Protein AF-A0A357IY64-F1 (afdb_monomer_lite)

Sequence (156 aa):
AGASQSASVILRAPLITGLNKPDKTVHSPFADYVKWLYDCLVDSPRLLIIGYSFGDLYINSLLQKYIMTHSNGRKVVIADYLPPDFPWHPDPAVMDWPSNNFLDFAFRAFKAQQIFNGHATPPRTQTSSDQQAAIHLKGFGDLATTDTHWLKSFLT

Foldseek 3Di:
DDDDDDPDDPPPDPPPPDDDPVVVCVDPPNVVVLVVVLVCLLVALFEEAFAPLQPDPSVLVSLVVSCVNCVLNHAYEYFEADDQPQPDDQQCVPRPDRDPSCQVSVCSQQVHNRQRPPPPHDDQKTAHPSLRYMYGHHGVVCCVPPVVVVSVVSRD

Structure (mmCIF, N/CA/C/O backbone):
data_AF-A0A357IY64-F1
#
_entry.id   AF-A0A357IY64-F1
#
loop_
_atom_site.group_PDB
_atom_site.id
_atom_site.type_symbol
_atom_site.label_atom_id
_atom_site.label_alt_id
_atom_site.label_comp_id
_atom_site.label_asym_id
_atom_site.label_entity_id
_atom_site.label_seq_id
_atom_site.pdbx_PDB_ins_code
_atom_site.Cartn_x
_atom_site.Cartn_y
_atom_site.Cartn_z
_atom_site.occupancy
_atom_site.B_iso_or_equiv
_atom_site.auth_seq_id
_atom_site.auth_comp_id
_atom_site.auth_asym_id
_atom_site.auth_atom_id
_atom_site.pdbx_PDB_model_num
ATOM 1 N N . ALA A 1 1 ? -47.655 -19.275 -40.203 1.00 37.66 1 ALA A N 1
ATOM 2 C CA . ALA A 1 1 ? -46.792 -20.358 -40.726 1.00 37.66 1 ALA A CA 1
ATOM 3 C C . ALA A 1 1 ? -46.421 -20.007 -42.158 1.00 37.66 1 ALA A C 1
ATOM 5 O O . ALA A 1 1 ? -47.331 -19.633 -42.877 1.00 37.66 1 ALA A O 1
ATOM 6 N N . GLY A 1 2 ? -45.193 -20.025 -42.664 1.00 35.19 2 GLY A N 1
ATOM 7 C CA . GLY A 1 2 ? -43.815 -20.334 -42.241 1.00 35.19 2 GLY A CA 1
ATOM 8 C C . GLY A 1 2 ? -42.948 -20.015 -43.490 1.00 35.19 2 GLY A C 1
ATOM 9 O O . GLY A 1 2 ? -43.511 -19.769 -44.549 1.00 35.19 2 GLY A O 1
ATOM 10 N N . ALA A 1 3 ? -41.625 -19.935 -43.524 1.00 34.91 3 ALA A N 1
ATOM 11 C CA . ALA A 1 3 ? -40.546 -20.141 -42.579 1.00 34.91 3 ALA A CA 1
ATOM 12 C C . ALA A 1 3 ? -39.383 -19.220 -43.023 1.00 34.91 3 ALA A C 1
ATOM 14 O O . ALA A 1 3 ? -39.171 -19.028 -44.219 1.00 34.91 3 ALA A O 1
ATOM 15 N N . SER A 1 4 ? -38.643 -18.651 -42.069 1.00 38.12 4 SER A N 1
ATOM 16 C CA . SER A 1 4 ? -37.378 -17.949 -42.326 1.00 38.12 4 SER A CA 1
ATOM 17 C C . SER A 1 4 ? -36.275 -18.997 -42.505 1.00 38.12 4 SER A C 1
ATOM 19 O O . SER A 1 4 ? -36.077 -19.826 -41.616 1.00 38.12 4 SER A O 1
ATOM 21 N N . GLN A 1 5 ? -35.605 -19.014 -43.659 1.00 42.97 5 GLN A N 1
ATOM 22 C CA . GLN A 1 5 ? -34.533 -19.965 -43.954 1.00 42.97 5 GLN A CA 1
ATOM 23 C C . GLN A 1 5 ? -33.215 -19.452 -43.356 1.00 42.97 5 GLN A C 1
ATOM 25 O O . GLN A 1 5 ? -32.743 -18.361 -43.671 1.00 42.97 5 GLN A O 1
ATOM 30 N N . SER A 1 6 ? -32.648 -20.241 -42.446 1.00 45.31 6 SER A N 1
ATOM 31 C CA . SER A 1 6 ? -31.439 -19.945 -41.684 1.00 45.31 6 SER A CA 1
ATOM 32 C C . SER A 1 6 ? -30.183 -19.990 -42.559 1.00 45.31 6 SER A C 1
ATOM 34 O O . SER A 1 6 ? -29.761 -21.060 -42.989 1.00 45.31 6 SER A O 1
ATOM 36 N N . ALA A 1 7 ? -29.525 -18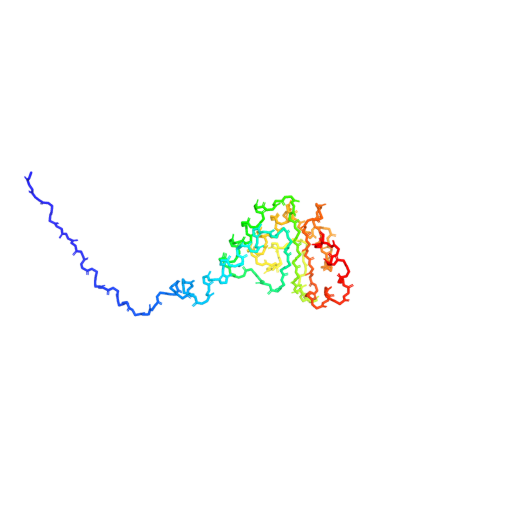.848 -42.750 1.00 41.38 7 ALA A N 1
ATOM 37 C CA . ALA A 1 7 ? -28.130 -18.798 -43.182 1.00 41.38 7 ALA A CA 1
ATOM 38 C C . ALA A 1 7 ? -27.221 -18.905 -41.944 1.00 41.38 7 ALA A C 1
ATOM 40 O O . ALA A 1 7 ? -26.638 -17.923 -41.489 1.00 41.38 7 ALA A O 1
ATOM 41 N N . SER A 1 8 ? -27.142 -20.094 -41.340 1.00 38.69 8 SER A N 1
ATOM 42 C CA . SER A 1 8 ? -26.168 -20.355 -40.278 1.00 38.69 8 SER A CA 1
ATOM 43 C C . SER A 1 8 ? -24.789 -20.539 -40.908 1.00 38.69 8 SER A C 1
ATOM 45 O O . SER A 1 8 ? -24.499 -21.578 -41.504 1.00 38.69 8 SER A O 1
ATOM 47 N N . VAL A 1 9 ? -23.934 -19.529 -40.775 1.00 45.75 9 VAL A N 1
ATOM 48 C CA . VAL A 1 9 ? -22.497 -19.668 -41.012 1.00 45.75 9 VAL A CA 1
ATOM 49 C C . VAL A 1 9 ? -21.976 -20.702 -40.017 1.00 45.75 9 VAL A C 1
ATOM 51 O O . VAL A 1 9 ? -21.977 -20.471 -38.809 1.00 45.75 9 VAL A O 1
ATOM 54 N N . ILE A 1 10 ? -21.561 -21.864 -40.522 1.00 44.88 10 ILE A N 1
ATOM 55 C CA . ILE A 1 10 ? -20.852 -22.873 -39.738 1.00 44.88 10 ILE A CA 1
ATOM 56 C C . ILE A 1 10 ? -19.489 -22.271 -39.396 1.00 44.88 10 ILE A C 1
ATOM 58 O O . ILE A 1 10 ? -18.545 -22.325 -40.185 1.00 44.88 10 ILE A O 1
ATOM 62 N N . LEU A 1 11 ? -19.395 -21.661 -38.216 1.00 41.09 11 LEU A N 1
ATOM 63 C CA . LEU A 1 11 ? -18.123 -21.360 -37.581 1.00 41.09 11 LEU A CA 1
ATOM 64 C C . LEU A 1 11 ? -17.439 -22.707 -37.338 1.00 41.09 11 LEU A C 1
ATOM 66 O O . LEU A 1 11 ? -17.842 -23.475 -36.464 1.00 41.09 11 LEU A O 1
ATOM 70 N N . ARG A 1 12 ? -16.437 -23.019 -38.174 1.00 44.38 12 ARG A N 1
ATOM 71 C CA . ARG A 1 12 ? -15.482 -24.099 -37.909 1.00 44.38 12 ARG A CA 1
ATOM 72 C C . ARG A 1 12 ? -15.031 -23.936 -36.464 1.00 44.38 12 ARG A C 1
ATOM 74 O O . ARG A 1 12 ? -14.559 -22.862 -36.098 1.00 44.38 12 ARG A O 1
ATOM 81 N N . ALA A 1 13 ? -15.254 -24.985 -35.675 1.00 47.38 13 ALA A N 1
ATOM 82 C CA . ALA A 1 13 ? -14.933 -25.042 -34.261 1.00 47.38 13 ALA A CA 1
ATOM 83 C C . ALA A 1 13 ? -13.585 -24.357 -33.984 1.00 47.38 13 ALA A C 1
ATOM 85 O O . ALA A 1 13 ? -12.618 -24.645 -34.702 1.00 47.38 13 ALA A O 1
ATOM 86 N N . PRO A 1 14 ? -13.478 -23.477 -32.973 1.00 47.28 14 PRO A N 1
ATOM 87 C CA . PRO A 1 14 ? -12.160 -23.122 -32.497 1.00 47.28 14 PRO A CA 1
ATOM 88 C C . PRO A 1 14 ? -11.502 -24.428 -32.054 1.00 47.28 14 PRO A C 1
ATOM 90 O O . PRO A 1 14 ? -12.077 -25.193 -31.279 1.00 47.28 14 PRO A O 1
ATOM 93 N N . LEU A 1 15 ? -10.319 -24.707 -32.598 1.00 43.53 15 LEU A N 1
ATOM 94 C CA . LEU A 1 15 ? -9.391 -25.666 -32.018 1.00 43.53 15 LEU A CA 1
ATOM 95 C C . LEU A 1 15 ? -9.278 -25.320 -30.527 1.00 43.53 15 LEU A C 1
ATOM 97 O O . LEU A 1 15 ? -8.651 -24.325 -30.168 1.00 43.53 15 LEU A O 1
ATOM 101 N N . ILE A 1 16 ? -9.932 -26.103 -29.662 1.00 50.84 16 ILE A N 1
ATOM 102 C CA . ILE A 1 16 ? -9.756 -26.032 -28.209 1.00 50.84 16 ILE A CA 1
ATOM 103 C C . ILE A 1 16 ? -8.394 -26.666 -27.936 1.00 50.84 16 ILE A C 1
ATOM 105 O O . ILE A 1 16 ? -8.276 -27.831 -27.568 1.00 50.84 16 ILE A O 1
ATOM 109 N N . THR A 1 17 ? -7.337 -25.919 -28.227 1.00 46.38 17 THR A N 1
ATOM 110 C CA . THR A 1 17 ? -5.963 -26.309 -27.935 1.00 46.38 17 THR A CA 1
ATOM 111 C C . THR A 1 17 ? -5.442 -25.410 -26.830 1.00 46.38 17 THR A C 1
ATOM 113 O O . THR A 1 17 ? -5.083 -24.259 -27.070 1.00 46.38 17 THR A O 1
ATOM 116 N N . GLY A 1 18 ? -5.400 -25.977 -25.623 1.00 47.53 18 GLY A N 1
ATOM 117 C CA . GLY A 1 18 ? -4.779 -25.406 -24.432 1.00 47.53 18 GLY A CA 1
ATOM 118 C C . GLY A 1 18 ? -5.807 -25.013 -23.378 1.00 47.53 18 GLY A C 1
ATOM 119 O O . GLY A 1 18 ? -6.634 -24.148 -23.636 1.00 47.53 18 GLY A O 1
ATOM 120 N N . LEU A 1 19 ? -5.733 -25.640 -22.195 1.00 47.75 19 LEU A N 1
ATOM 121 C CA . LEU A 1 19 ? -6.396 -25.198 -20.961 1.00 47.75 19 LEU A CA 1
ATOM 122 C C . LEU A 1 19 ? -6.526 -23.668 -20.933 1.00 47.75 19 LEU A C 1
ATOM 124 O O . LEU A 1 19 ? -5.511 -22.968 -21.052 1.00 47.75 19 LEU A O 1
ATOM 128 N N . ASN A 1 20 ? -7.741 -23.153 -20.740 1.00 56.47 20 ASN A N 1
ATOM 129 C CA . ASN A 1 20 ? -7.942 -21.721 -20.595 1.00 56.47 20 ASN A CA 1
ATOM 130 C C . ASN A 1 20 ? -7.092 -21.254 -19.406 1.00 56.47 20 ASN A C 1
ATOM 132 O O . ASN A 1 20 ? -7.181 -21.804 -18.314 1.00 56.47 20 ASN A O 1
ATOM 136 N N . LYS A 1 21 ? -6.238 -20.242 -19.601 1.00 56.94 21 LYS A N 1
ATOM 137 C CA . LYS A 1 21 ? -5.463 -19.606 -18.518 1.00 56.94 21 LYS A CA 1
ATOM 138 C C . LYS A 1 21 ? -6.269 -19.363 -17.219 1.00 56.94 21 LYS A C 1
ATOM 140 O O . LYS A 1 21 ? -5.675 -19.586 -16.167 1.00 56.94 21 LYS A O 1
ATOM 145 N N . PRO A 1 22 ? -7.569 -18.987 -17.245 1.00 56.00 22 PRO A N 1
ATOM 146 C CA . PRO A 1 22 ? -8.380 -18.894 -16.025 1.00 56.00 22 PRO A CA 1
ATOM 147 C C . PRO A 1 22 ? -8.589 -20.215 -15.268 1.00 56.00 22 PRO A C 1
ATOM 149 O O . PRO A 1 22 ? -8.706 -20.180 -14.047 1.00 56.00 22 PRO A O 1
ATOM 152 N N . ASP A 1 23 ? -8.563 -21.380 -15.918 1.00 53.44 23 ASP A N 1
ATOM 153 C CA . ASP A 1 23 ? -8.755 -22.667 -15.229 1.00 53.44 23 ASP A CA 1
ATOM 154 C C . ASP A 1 23 ? -7.603 -22.947 -14.250 1.00 53.44 23 ASP A C 1
ATOM 156 O O . ASP A 1 23 ? -7.805 -23.516 -13.182 1.00 53.44 23 ASP A O 1
ATOM 160 N N . LYS A 1 24 ? -6.395 -22.434 -14.530 1.00 55.00 24 LYS A N 1
ATOM 161 C CA . LYS A 1 24 ? -5.232 -22.574 -13.634 1.00 55.00 24 LYS A CA 1
ATOM 162 C C . LYS A 1 24 ? -5.378 -21.825 -12.306 1.00 55.00 24 LYS A C 1
ATOM 164 O O . LYS A 1 24 ? -4.687 -22.170 -11.355 1.00 55.00 24 LYS A O 1
ATOM 169 N N . THR A 1 25 ? -6.260 -20.827 -12.234 1.00 54.03 25 THR A N 1
ATOM 170 C CA . THR A 1 25 ? -6.572 -20.091 -10.997 1.00 54.03 25 THR A CA 1
ATOM 171 C C . THR A 1 25 ? -7.756 -20.682 -10.227 1.00 54.03 25 THR A C 1
ATOM 173 O O . THR A 1 25 ? -7.934 -20.376 -9.056 1.00 54.03 25 THR A O 1
ATOM 176 N N . VAL A 1 26 ? -8.565 -21.554 -10.835 1.00 58.34 26 VAL A N 1
ATOM 177 C CA . VAL A 1 26 ? -9.720 -22.180 -10.155 1.00 58.34 26 VAL A CA 1
ATOM 178 C C . VAL A 1 26 ? -9.315 -23.463 -9.414 1.00 58.34 26 VAL A C 1
ATOM 180 O O . VAL A 1 26 ? -10.069 -23.986 -8.597 1.00 58.34 26 VAL A O 1
ATOM 183 N N . HIS A 1 27 ? -8.102 -23.961 -9.650 1.00 63.69 27 HIS A N 1
ATOM 184 C CA . HIS A 1 27 ? -7.593 -25.163 -9.004 1.00 63.69 27 HIS A CA 1
ATOM 185 C C . HIS A 1 27 ? -6.769 -24.849 -7.749 1.00 63.69 27 HIS A C 1
ATOM 187 O O . HIS A 1 27 ? -6.019 -23.870 -7.685 1.00 63.69 27 HIS A O 1
ATOM 193 N N . SER A 1 28 ? -6.902 -25.717 -6.743 1.00 64.19 28 SER A N 1
ATOM 194 C CA . SER A 1 28 ? -5.984 -25.760 -5.603 1.00 64.19 28 SER A CA 1
ATOM 195 C C . SER A 1 28 ? -4.547 -25.893 -6.133 1.00 64.19 28 SER A C 1
ATOM 197 O O . SER A 1 28 ? -4.321 -26.675 -7.065 1.00 64.19 28 SER A O 1
ATOM 199 N N . PRO A 1 29 ? -3.580 -25.103 -5.632 1.00 73.12 29 PRO A N 1
ATOM 200 C CA . PRO A 1 29 ? -3.595 -24.361 -4.363 1.00 73.12 29 PRO A CA 1
ATOM 201 C C . PRO A 1 29 ? -4.040 -22.888 -4.446 1.00 73.12 29 PRO A C 1
ATOM 203 O O . PRO A 1 29 ? -4.111 -22.214 -3.420 1.00 73.12 29 PRO A O 1
ATOM 206 N N . PHE A 1 30 ? -4.320 -22.353 -5.639 1.00 77.69 30 PHE A N 1
ATOM 207 C CA . PHE A 1 30 ? -4.555 -20.913 -5.808 1.00 77.69 30 PHE A CA 1
ATOM 208 C C . PHE A 1 30 ? -5.879 -20.460 -5.185 1.00 77.69 30 PHE A C 1
ATOM 210 O O . PHE A 1 30 ? -5.913 -19.456 -4.478 1.00 77.69 30 PHE A O 1
ATOM 217 N N . ALA A 1 31 ? -6.954 -21.223 -5.400 1.00 80.75 31 ALA A N 1
ATOM 218 C CA . ALA A 1 31 ? -8.265 -20.920 -4.827 1.00 80.75 31 ALA A CA 1
ATOM 219 C C . ALA A 1 31 ? -8.236 -20.905 -3.286 1.00 80.75 31 ALA A C 1
ATOM 221 O O . ALA A 1 31 ? -8.823 -20.017 -2.665 1.00 80.75 31 ALA A O 1
ATOM 222 N N . ASP A 1 32 ? -7.496 -21.838 -2.679 1.00 86.50 32 ASP A N 1
ATOM 223 C CA . ASP A 1 32 ? -7.355 -21.940 -1.224 1.00 86.50 32 ASP A CA 1
ATOM 224 C C . ASP A 1 32 ? -6.551 -20.765 -0.660 1.00 86.50 32 ASP A C 1
ATOM 226 O O . ASP A 1 32 ? -6.974 -20.137 0.311 1.00 86.50 32 ASP A O 1
ATOM 230 N N . TYR A 1 33 ? -5.433 -20.413 -1.306 1.00 87.44 33 TYR A N 1
ATOM 231 C CA . TYR A 1 33 ? -4.634 -19.243 -0.936 1.00 87.44 33 TYR A CA 1
ATOM 232 C C . TYR A 1 33 ? -5.451 -17.954 -1.014 1.00 87.44 33 TYR A C 1
ATOM 234 O O . TYR A 1 33 ? -5.430 -17.145 -0.093 1.00 87.44 33 TYR A O 1
ATOM 242 N N . VAL A 1 34 ? -6.194 -17.771 -2.104 1.00 88.25 34 VAL A N 1
ATOM 243 C CA . VAL A 1 34 ? -7.033 -16.592 -2.315 1.00 88.25 34 VAL A CA 1
ATOM 244 C C . VAL A 1 34 ? -8.127 -16.491 -1.262 1.00 88.25 34 VAL A C 1
ATOM 246 O O . VAL A 1 34 ? -8.360 -15.405 -0.732 1.00 88.25 34 VAL A O 1
ATOM 249 N N . LYS A 1 35 ? -8.793 -17.607 -0.950 1.00 90.88 35 LYS A N 1
ATOM 250 C CA . LYS A 1 35 ? -9.802 -17.640 0.105 1.00 90.88 35 LYS A CA 1
ATOM 251 C C . LYS A 1 35 ? -9.184 -17.281 1.453 1.00 90.88 35 LYS A C 1
ATOM 253 O O . LYS A 1 35 ? -9.714 -16.418 2.142 1.00 90.88 35 LYS A O 1
ATOM 258 N N . TRP A 1 36 ? -8.060 -17.902 1.797 1.00 93.25 36 TRP A N 1
ATOM 259 C CA . TRP A 1 36 ? -7.348 -17.620 3.039 1.00 93.25 36 TRP A CA 1
ATOM 260 C C . TRP A 1 36 ? -6.917 -16.151 3.131 1.00 93.25 36 TRP A C 1
ATOM 262 O O . TRP A 1 36 ? -7.163 -15.500 4.141 1.00 93.25 36 TRP A O 1
ATOM 272 N N . LEU A 1 37 ? -6.354 -15.596 2.054 1.00 94.12 37 LEU A N 1
ATOM 273 C CA . LEU A 1 37 ? -5.976 -14.188 1.983 1.00 94.12 37 LEU A CA 1
ATOM 274 C C . LEU A 1 37 ? -7.192 -13.271 2.154 1.00 94.12 37 LEU A C 1
ATOM 276 O O . LEU A 1 37 ? -7.112 -12.288 2.884 1.00 94.12 37 LEU A O 1
ATOM 280 N N . TYR A 1 38 ? -8.308 -13.579 1.490 1.00 95.12 38 TYR A N 1
ATOM 281 C CA . TYR A 1 38 ? -9.548 -12.825 1.645 1.00 95.12 38 TYR A CA 1
ATOM 282 C C . TYR A 1 38 ? -10.039 -12.845 3.095 1.00 95.12 38 TYR A C 1
ATOM 284 O O . TYR A 1 38 ? -10.321 -11.781 3.639 1.00 95.12 38 TYR A O 1
ATOM 292 N N . ASP A 1 39 ? -10.086 -14.021 3.724 1.00 96.31 39 ASP A N 1
ATOM 293 C CA . ASP A 1 39 ? -10.508 -14.170 5.119 1.00 96.31 39 ASP A CA 1
ATOM 294 C C . ASP A 1 39 ? -9.584 -13.337 6.043 1.00 96.31 39 ASP A C 1
ATOM 296 O O . ASP A 1 39 ? -10.062 -12.523 6.832 1.00 96.31 39 ASP A O 1
ATOM 300 N N . CYS A 1 40 ? -8.257 -13.395 5.853 1.00 96.38 40 CYS A N 1
ATOM 301 C CA . CYS A 1 40 ? -7.304 -12.551 6.589 1.00 96.38 40 CYS A CA 1
ATOM 302 C C . CYS A 1 40 ? -7.519 -11.042 6.379 1.00 96.38 40 CYS A C 1
ATOM 304 O O . CYS A 1 40 ? -7.392 -10.265 7.327 1.00 96.38 40 CYS A O 1
ATOM 306 N N . LEU A 1 41 ? -7.819 -10.615 5.149 1.00 96.69 41 LEU A N 1
ATOM 307 C CA . LEU A 1 41 ? -8.092 -9.211 4.829 1.00 96.69 41 LEU A CA 1
ATOM 308 C C . LEU A 1 41 ? -9.413 -8.727 5.439 1.00 96.69 41 LEU A C 1
ATOM 310 O O . LEU A 1 41 ? -9.524 -7.551 5.772 1.00 96.69 41 LEU A O 1
ATOM 314 N N . VAL A 1 42 ? -10.414 -9.592 5.589 1.00 95.88 42 VAL A N 1
ATOM 315 C CA . VAL A 1 42 ? -11.681 -9.239 6.248 1.00 95.88 42 VAL A CA 1
ATOM 316 C C . VAL A 1 42 ? -11.502 -9.143 7.762 1.00 95.88 42 VAL A C 1
ATOM 318 O O . VAL A 1 42 ? -11.990 -8.190 8.366 1.00 95.88 42 VAL A O 1
ATOM 321 N N . ASP A 1 43 ? -10.763 -10.072 8.365 1.00 96.56 43 ASP A N 1
ATOM 322 C CA . ASP A 1 43 ? -10.655 -10.177 9.823 1.00 96.56 43 ASP A CA 1
ATOM 323 C C . ASP A 1 43 ? -9.650 -9.191 10.438 1.00 96.56 43 ASP A C 1
ATOM 325 O O . ASP A 1 43 ? -9.808 -8.760 11.583 1.00 96.56 43 ASP A O 1
ATOM 329 N N . SER A 1 44 ? -8.603 -8.816 9.696 1.00 96.31 44 SER A N 1
ATOM 330 C CA . SER A 1 44 ? -7.562 -7.913 10.189 1.00 96.31 44 SER A CA 1
ATOM 331 C C . SER A 1 44 ? -7.702 -6.516 9.589 1.00 96.31 44 SER A C 1
ATOM 333 O O . SER A 1 44 ? -7.512 -6.364 8.385 1.00 96.31 44 SER A O 1
ATOM 335 N N . PRO A 1 45 ? -7.893 -5.459 10.402 1.00 96.88 45 PRO A N 1
ATOM 336 C CA . PRO A 1 45 ? -7.796 -4.079 9.933 1.00 96.88 45 PRO A CA 1
ATOM 337 C C . PRO A 1 45 ? -6.346 -3.625 9.732 1.00 96.88 45 PRO A C 1
ATOM 339 O O . PRO A 1 45 ? -6.116 -2.457 9.443 1.00 96.88 45 PRO A O 1
ATOM 342 N N . ARG A 1 46 ? -5.360 -4.500 9.957 1.00 97.00 46 ARG A N 1
ATOM 343 C CA . ARG A 1 46 ? -3.927 -4.201 9.904 1.00 97.00 46 ARG A CA 1
ATOM 344 C C . ARG A 1 46 ? -3.318 -4.910 8.711 1.00 97.00 46 ARG A C 1
ATOM 346 O O . ARG A 1 46 ? -3.397 -6.136 8.618 1.00 97.00 46 ARG A O 1
ATOM 353 N N . LEU A 1 47 ? -2.686 -4.143 7.835 1.00 97.31 47 LEU A N 1
ATOM 354 C CA . LEU A 1 47 ? -2.140 -4.619 6.579 1.00 97.31 47 LEU A CA 1
ATOM 355 C C . LEU A 1 47 ? -0.759 -4.015 6.329 1.00 97.31 47 LEU A C 1
ATOM 357 O O . LEU A 1 47 ? -0.594 -2.798 6.270 1.00 97.31 47 LEU A O 1
ATOM 361 N N . LEU A 1 48 ? 0.222 -4.889 6.129 1.00 97.44 48 LEU A N 1
ATOM 362 C CA . LEU A 1 48 ? 1.562 -4.538 5.679 1.00 97.44 48 LEU A CA 1
ATOM 363 C C . LEU A 1 48 ? 1.763 -5.089 4.263 1.00 97.44 48 LEU A C 1
ATOM 365 O O . LEU A 1 48 ? 1.683 -6.296 4.052 1.00 97.44 48 LEU A O 1
ATOM 369 N N . ILE A 1 49 ? 2.023 -4.205 3.303 1.00 97.31 49 ILE A N 1
ATOM 370 C CA . ILE A 1 49 ? 2.291 -4.533 1.899 1.00 97.31 49 ILE A CA 1
ATOM 371 C C . ILE A 1 49 ? 3.772 -4.283 1.635 1.00 97.31 49 ILE A C 1
ATOM 373 O O . ILE A 1 49 ? 4.257 -3.185 1.891 1.00 97.31 49 ILE A O 1
ATOM 377 N N . ILE A 1 50 ? 4.492 -5.276 1.114 1.00 96.94 50 ILE A N 1
ATOM 378 C CA . ILE A 1 50 ? 5.935 -5.188 0.859 1.00 96.94 50 ILE A CA 1
ATOM 379 C C . ILE A 1 50 ? 6.207 -5.525 -0.607 1.00 96.94 50 ILE A C 1
ATOM 381 O O . ILE A 1 50 ? 5.900 -6.635 -1.033 1.00 96.94 50 ILE A O 1
ATOM 385 N N . GLY A 1 51 ? 6.783 -4.587 -1.368 1.00 91.88 51 GLY A N 1
ATOM 386 C CA . GLY A 1 51 ? 7.312 -4.840 -2.720 1.00 91.88 51 GLY A CA 1
ATOM 387 C C . GLY A 1 51 ? 6.314 -5.447 -3.716 1.00 91.88 51 GLY A C 1
ATOM 388 O O . GLY A 1 51 ? 6.694 -6.240 -4.572 1.00 91.88 51 GLY A O 1
ATOM 389 N N . TYR A 1 52 ? 5.025 -5.127 -3.581 1.00 93.50 52 TYR A N 1
ATOM 390 C CA . TYR A 1 52 ? 3.954 -5.813 -4.310 1.00 93.50 52 TYR A CA 1
ATOM 391 C C . TYR A 1 52 ? 3.709 -5.261 -5.728 1.00 93.50 52 TYR A C 1
ATOM 393 O O . TYR A 1 52 ? 3.120 -5.953 -6.557 1.00 93.50 52 TYR A O 1
ATOM 401 N N . SER A 1 53 ? 4.164 -4.044 -6.053 1.00 88.81 53 SER A N 1
ATOM 402 C CA . SER A 1 53 ? 4.027 -3.356 -7.362 1.00 88.81 53 SER A CA 1
ATOM 403 C C . SER A 1 53 ? 2.598 -3.102 -7.891 1.00 88.81 53 SER A C 1
ATOM 405 O O . SER A 1 53 ? 2.414 -2.261 -8.774 1.00 88.81 53 SER A O 1
ATOM 407 N N . PHE A 1 54 ? 1.578 -3.777 -7.345 1.00 95.00 54 PHE A N 1
ATOM 408 C CA . PHE A 1 54 ? 0.169 -3.696 -7.752 1.00 95.00 54 PHE A CA 1
ATOM 409 C C . PHE A 1 54 ? -0.102 -4.162 -9.196 1.00 95.00 54 PHE A C 1
ATOM 411 O O . PHE A 1 54 ? -1.036 -3.693 -9.855 1.00 95.00 54 PHE A O 1
ATOM 418 N N . GLY A 1 55 ? 0.691 -5.117 -9.689 1.00 92.88 55 GLY A N 1
ATOM 419 C CA . GLY A 1 55 ? 0.519 -5.716 -11.018 1.00 92.88 55 GLY A CA 1
ATOM 420 C C . GLY A 1 55 ? -0.622 -6.739 -11.134 1.00 92.88 55 GLY A C 1
ATOM 421 O O . GLY A 1 55 ? -1.116 -6.966 -12.237 1.00 92.88 55 GLY A O 1
ATOM 422 N N . ASP A 1 56 ? -1.072 -7.340 -10.027 1.00 91.81 56 ASP A N 1
ATOM 423 C CA . ASP A 1 56 ? -2.123 -8.366 -10.036 1.00 91.81 56 ASP A CA 1
ATOM 424 C C . ASP A 1 56 ? -3.510 -7.746 -9.788 1.00 91.81 56 ASP A C 1
ATOM 426 O O . ASP A 1 56 ? -3.853 -7.322 -8.683 1.00 91.81 56 ASP A O 1
ATOM 430 N N . LEU A 1 57 ? -4.337 -7.704 -10.838 1.00 90.88 57 LEU A N 1
ATOM 431 C CA . LEU A 1 57 ? -5.683 -7.120 -10.790 1.00 90.88 57 LEU A CA 1
ATOM 432 C C . LEU A 1 57 ? -6.620 -7.837 -9.810 1.00 90.88 57 LEU A C 1
ATOM 434 O O . LEU A 1 57 ? -7.509 -7.205 -9.235 1.00 90.88 57 LEU A O 1
ATOM 438 N N . TYR A 1 58 ? -6.439 -9.142 -9.615 1.00 90.31 58 TYR A N 1
ATOM 439 C CA . TYR A 1 58 ? -7.289 -9.926 -8.735 1.00 90.31 58 TYR A CA 1
ATOM 440 C C . TYR A 1 58 ? -6.997 -9.592 -7.273 1.00 90.31 58 TYR A C 1
ATOM 442 O O . TYR A 1 58 ? -7.911 -9.225 -6.531 1.00 90.31 58 TYR A O 1
ATOM 450 N N . ILE A 1 59 ? -5.726 -9.611 -6.873 1.00 93.62 59 ILE A N 1
ATOM 451 C CA . ILE A 1 59 ? -5.312 -9.215 -5.520 1.00 93.62 59 ILE A CA 1
ATOM 452 C C . ILE A 1 59 ? -5.629 -7.736 -5.271 1.00 93.62 59 ILE A C 1
ATOM 454 O O . ILE A 1 59 ? -6.160 -7.400 -4.213 1.00 93.62 59 ILE A O 1
ATOM 458 N N . ASN A 1 60 ? -5.433 -6.859 -6.264 1.00 96.12 60 ASN A N 1
ATOM 459 C CA . ASN A 1 60 ? -5.851 -5.457 -6.168 1.00 96.12 60 ASN A CA 1
ATOM 460 C C . ASN A 1 60 ? -7.348 -5.340 -5.842 1.00 96.12 60 ASN A C 1
ATOM 462 O O . ASN A 1 60 ? -7.720 -4.544 -4.987 1.00 96.12 60 ASN A O 1
ATOM 466 N N . SER A 1 61 ? -8.212 -6.164 -6.447 1.00 95.00 61 SER A N 1
ATOM 467 C CA . SER A 1 61 ? -9.648 -6.159 -6.134 1.00 95.00 61 SER A CA 1
ATOM 468 C C . SER A 1 61 ? -9.952 -6.550 -4.679 1.00 95.00 61 SER A C 1
ATOM 470 O O . SER A 1 61 ? -10.855 -5.979 -4.064 1.00 95.00 61 SER A O 1
ATOM 472 N N . LEU A 1 62 ? -9.177 -7.472 -4.094 1.00 96.00 62 LEU A N 1
ATOM 473 C CA . LEU A 1 62 ? -9.293 -7.833 -2.677 1.00 96.00 62 LEU A CA 1
ATOM 474 C C . LEU A 1 62 ? -8.831 -6.683 -1.776 1.00 96.00 62 LEU A C 1
ATOM 476 O O . LEU A 1 62 ? -9.504 -6.358 -0.800 1.00 96.00 62 LEU A O 1
ATOM 480 N N . LEU A 1 63 ? -7.737 -6.014 -2.142 1.00 97.38 63 LEU A N 1
ATOM 481 C CA . LEU A 1 63 ? -7.234 -4.834 -1.438 1.00 97.38 63 LEU A CA 1
ATOM 482 C C . LEU A 1 63 ? -8.245 -3.676 -1.455 1.00 97.38 63 LEU A C 1
ATOM 484 O O . LEU A 1 63 ? -8.409 -2.980 -0.454 1.00 97.38 63 LEU A O 1
ATOM 488 N N . GLN A 1 64 ? -8.994 -3.504 -2.546 1.00 95.94 64 GLN A N 1
ATOM 489 C CA . GLN A 1 64 ? -10.086 -2.528 -2.595 1.00 95.94 64 GLN A CA 1
ATOM 490 C C . GLN A 1 64 ? -11.220 -2.882 -1.626 1.00 95.94 64 GLN A C 1
ATOM 492 O O . GLN A 1 64 ? -11.696 -2.020 -0.883 1.00 95.94 64 GLN A O 1
ATOM 497 N N . LYS A 1 65 ? -11.618 -4.160 -1.567 1.00 95.81 65 LYS A N 1
ATOM 498 C CA . LYS A 1 65 ? -12.611 -4.635 -0.587 1.00 95.81 65 LYS A CA 1
ATOM 499 C C . LYS A 1 65 ? -12.132 -4.443 0.850 1.00 95.81 65 LYS A C 1
ATOM 501 O O . LYS A 1 65 ? -12.932 -4.048 1.695 1.00 95.81 65 LYS A O 1
ATOM 506 N N . TYR A 1 66 ? -10.847 -4.662 1.122 1.00 97.75 66 TYR A N 1
ATOM 507 C CA . TYR A 1 66 ? -10.237 -4.388 2.425 1.00 97.75 66 TYR A CA 1
ATOM 508 C C . TYR A 1 66 ? -10.437 -2.920 2.841 1.00 97.75 66 TYR A C 1
ATOM 510 O O . TYR A 1 66 ? -10.921 -2.654 3.942 1.00 97.75 66 TYR A O 1
ATOM 518 N N . ILE A 1 67 ? -10.156 -1.960 1.948 1.00 97.00 67 ILE A N 1
ATOM 519 C CA . ILE A 1 67 ? -10.346 -0.531 2.248 1.00 97.00 67 ILE A CA 1
ATOM 520 C C . ILE A 1 67 ? -11.814 -0.222 2.553 1.00 97.00 67 ILE A C 1
ATOM 522 O O . ILE A 1 67 ? -12.099 0.521 3.491 1.00 97.00 67 ILE A O 1
ATOM 526 N N . MET A 1 68 ? -12.746 -0.807 1.797 1.00 95.50 68 MET A N 1
ATOM 527 C CA . 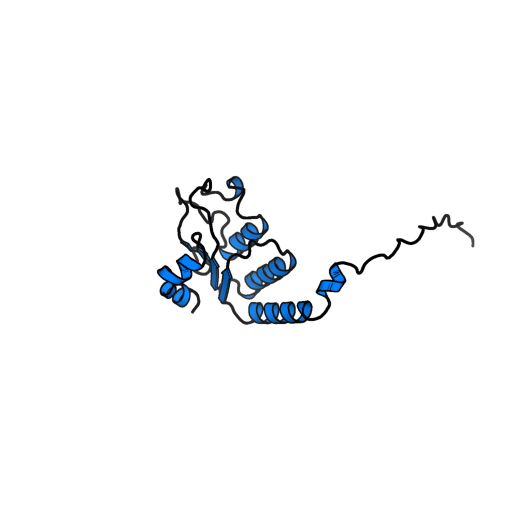MET A 1 68 ? -14.182 -0.628 2.032 1.00 95.50 68 MET A CA 1
ATOM 528 C C . MET A 1 68 ? -14.642 -1.232 3.364 1.00 95.50 68 MET A C 1
ATOM 530 O O . MET A 1 68 ? -15.448 -0.619 4.059 1.00 95.50 68 MET A O 1
ATOM 534 N N . THR A 1 69 ? -14.122 -2.408 3.717 1.00 96.94 69 THR A N 1
ATOM 535 C CA . THR A 1 69 ? -14.510 -3.158 4.921 1.00 96.94 69 THR A CA 1
ATOM 536 C C . THR A 1 69 ? -14.058 -2.440 6.187 1.00 96.94 69 THR A C 1
ATOM 538 O O . THR A 1 69 ? -14.850 -2.247 7.106 1.00 96.94 69 THR A O 1
ATOM 541 N N . HIS A 1 70 ? -12.804 -1.983 6.220 1.00 96.75 70 HIS A N 1
ATOM 542 C CA . HIS A 1 70 ? -12.222 -1.378 7.422 1.00 96.75 70 HIS A CA 1
ATOM 543 C C . HIS A 1 70 ? -12.380 0.136 7.480 1.00 96.75 70 HIS A C 1
ATOM 545 O O . HIS A 1 70 ? -12.384 0.701 8.570 1.00 96.75 70 HIS A O 1
ATOM 551 N N . SER A 1 71 ? -12.529 0.810 6.334 1.00 92.31 71 SER A N 1
ATOM 552 C CA . SER A 1 71 ? -12.784 2.251 6.215 1.00 92.31 71 SER A CA 1
ATOM 553 C C . SER A 1 71 ? -11.925 3.096 7.178 1.00 92.31 71 SER A C 1
ATOM 555 O O . SER A 1 71 ? -10.720 3.263 6.968 1.00 92.31 71 SER A O 1
ATOM 557 N N . ASN A 1 72 ? -12.508 3.619 8.260 1.00 92.75 72 ASN A N 1
ATOM 558 C CA . ASN A 1 72 ? -11.829 4.458 9.252 1.00 92.75 72 ASN A CA 1
ATOM 559 C C . ASN A 1 72 ? -10.938 3.692 10.241 1.00 92.75 72 ASN A C 1
ATOM 561 O O . ASN A 1 72 ? -10.079 4.315 10.857 1.00 92.75 72 ASN A O 1
ATOM 565 N N . GLY A 1 73 ? -11.133 2.382 10.393 1.00 93.06 73 GLY A N 1
ATOM 566 C CA . GLY A 1 73 ? -10.351 1.511 11.272 1.00 93.06 73 GLY A CA 1
ATOM 567 C C . GLY A 1 73 ? -9.123 0.881 10.613 1.00 93.06 73 GLY A C 1
ATOM 568 O O . GLY A 1 73 ? -8.369 0.200 11.299 1.00 93.06 73 GLY A O 1
ATOM 569 N N . ARG A 1 74 ? -8.912 1.092 9.304 1.00 95.88 74 ARG A N 1
ATOM 570 C CA . ARG A 1 74 ? -7.766 0.532 8.569 1.00 95.88 74 ARG A CA 1
ATOM 571 C C . ARG A 1 74 ? -6.435 1.004 9.169 1.00 95.88 74 ARG A C 1
ATOM 573 O O . ARG A 1 74 ? -6.305 2.154 9.566 1.00 95.88 74 ARG A O 1
ATOM 580 N N . LYS A 1 75 ? -5.430 0.141 9.135 1.00 97.44 75 LYS A N 1
ATOM 581 C CA . LYS A 1 75 ? -4.027 0.417 9.436 1.00 97.44 75 LYS A CA 1
ATOM 582 C C . LYS A 1 75 ? -3.194 -0.183 8.320 1.00 97.44 75 LYS A C 1
ATOM 584 O O . LYS A 1 75 ? -2.993 -1.391 8.281 1.00 97.44 75 LYS A O 1
ATOM 589 N N . VAL A 1 76 ? -2.769 0.642 7.371 1.00 97.88 76 VAL A N 1
ATOM 590 C CA . VAL A 1 76 ? -2.051 0.190 6.172 1.00 97.88 76 VAL A CA 1
ATOM 591 C C . VAL A 1 76 ? -0.639 0.742 6.167 1.00 97.88 76 VAL A C 1
ATOM 593 O O . VAL A 1 76 ? -0.449 1.945 6.290 1.00 97.88 76 VAL A O 1
ATOM 596 N N . VAL A 1 77 ? 0.351 -0.115 5.958 1.00 98.06 77 VAL A N 1
ATOM 597 C CA . VAL A 1 77 ? 1.719 0.310 5.657 1.00 98.06 77 VAL A CA 1
ATOM 598 C C . VAL A 1 77 ? 2.133 -0.304 4.331 1.00 98.06 77 VAL A C 1
ATOM 600 O O . VAL A 1 77 ? 2.039 -1.515 4.151 1.00 98.06 77 VAL A O 1
ATOM 603 N N . ILE A 1 78 ? 2.591 0.527 3.401 1.00 97.56 78 ILE A N 1
ATOM 604 C CA . ILE A 1 78 ? 3.171 0.104 2.127 1.00 97.56 78 ILE A CA 1
ATOM 605 C C . ILE A 1 78 ? 4.673 0.354 2.209 1.00 97.56 78 ILE A C 1
ATOM 607 O O . ILE A 1 78 ? 5.102 1.496 2.333 1.00 97.56 78 ILE A O 1
ATOM 611 N N . ALA A 1 79 ? 5.473 -0.701 2.149 1.00 97.06 79 ALA A N 1
ATOM 612 C CA . ALA A 1 79 ? 6.919 -0.624 2.039 1.00 97.06 79 ALA A CA 1
ATOM 613 C C . ALA A 1 79 ? 7.317 -0.932 0.596 1.00 97.06 79 ALA A C 1
ATOM 615 O O . ALA A 1 79 ? 7.243 -2.082 0.152 1.00 97.06 79 ALA A O 1
ATOM 616 N N . ASP A 1 80 ? 7.742 0.098 -0.124 1.00 94.75 80 ASP A N 1
ATOM 617 C CA . ASP A 1 80 ? 8.245 -0.021 -1.487 1.00 94.75 80 ASP A CA 1
ATOM 618 C C . ASP A 1 80 ? 9.617 0.647 -1.604 1.00 94.75 80 ASP A C 1
ATOM 620 O O . ASP A 1 80 ? 10.055 1.373 -0.706 1.00 94.75 80 ASP A O 1
ATOM 624 N N . TYR A 1 81 ? 10.333 0.352 -2.679 1.00 93.81 81 TYR A N 1
ATOM 625 C CA . TYR A 1 81 ? 11.670 0.877 -2.907 1.00 93.81 81 TYR A CA 1
ATOM 626 C C . TYR A 1 81 ? 11.670 1.864 -4.069 1.00 93.81 81 TYR A C 1
ATOM 628 O O . TYR A 1 81 ? 11.459 1.487 -5.220 1.00 93.81 81 TYR A O 1
ATOM 636 N N . LEU A 1 82 ? 11.964 3.122 -3.753 1.00 93.06 82 LEU A N 1
ATOM 637 C CA . LEU A 1 82 ? 12.246 4.161 -4.728 1.00 93.06 82 LEU A CA 1
ATOM 638 C C . LEU A 1 82 ? 13.770 4.320 -4.870 1.00 93.06 82 LEU A C 1
ATOM 640 O O . LEU A 1 82 ? 14.438 4.656 -3.880 1.00 93.06 82 LEU A O 1
ATOM 644 N N . PRO A 1 83 ? 14.335 4.103 -6.071 1.00 91.69 83 PRO A N 1
ATOM 645 C CA . PRO A 1 83 ? 15.756 4.315 -6.314 1.00 91.69 83 PRO A CA 1
ATOM 646 C C . PRO A 1 83 ? 16.196 5.751 -5.965 1.00 91.69 83 PRO A C 1
ATOM 648 O O . PRO A 1 83 ? 15.443 6.696 -6.203 1.00 91.69 83 PRO A O 1
ATOM 651 N N . PRO A 1 84 ? 17.399 5.963 -5.397 1.00 88.56 84 PRO A N 1
ATOM 652 C CA . PRO A 1 84 ? 17.870 7.299 -5.013 1.00 88.56 84 PRO A CA 1
ATOM 653 C C . PRO A 1 84 ? 18.012 8.285 -6.178 1.00 88.56 84 PRO A C 1
ATOM 655 O O . PRO A 1 84 ? 17.921 9.491 -5.973 1.00 88.56 84 PRO A O 1
ATOM 658 N N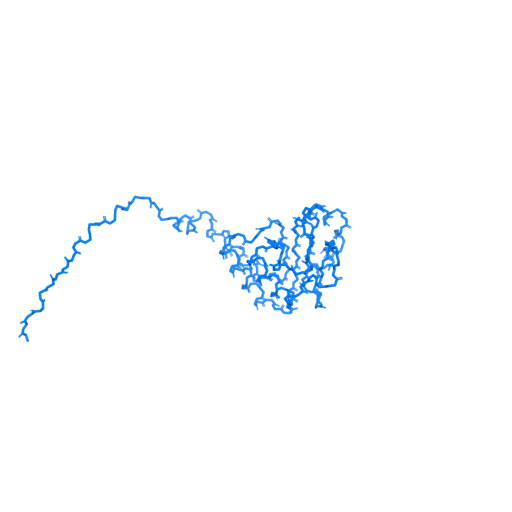 . ASP A 1 85 ? 18.270 7.768 -7.373 1.00 90.88 85 ASP A N 1
ATOM 659 C CA . ASP A 1 85 ? 18.445 8.482 -8.636 1.00 90.88 85 ASP A CA 1
ATOM 660 C C . ASP A 1 85 ? 17.133 8.662 -9.414 1.00 90.88 85 ASP A C 1
ATOM 662 O O . ASP A 1 85 ? 17.128 9.221 -10.511 1.00 90.88 85 ASP A O 1
ATOM 666 N N . PHE A 1 86 ? 16.013 8.212 -8.847 1.00 91.69 86 PHE A N 1
ATOM 667 C CA . PHE A 1 86 ? 14.708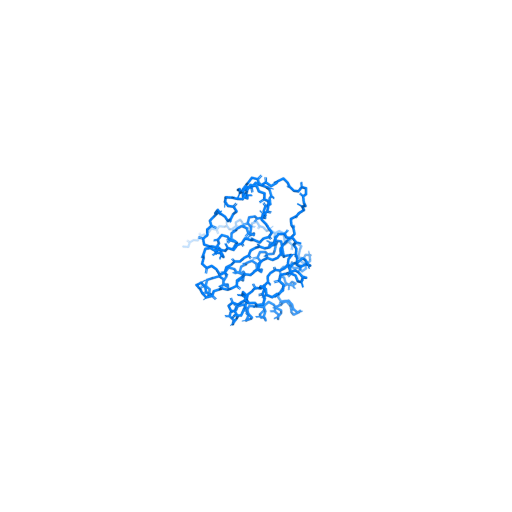 8.346 -9.467 1.00 91.69 86 PHE A CA 1
ATOM 668 C C . PHE A 1 86 ? 14.315 9.830 -9.632 1.00 91.69 86 PHE A C 1
ATOM 670 O O . PHE A 1 86 ? 14.457 10.605 -8.678 1.00 91.69 86 PHE A O 1
ATOM 677 N N . PRO A 1 87 ? 13.788 10.248 -10.801 1.00 90.88 87 PRO A N 1
ATOM 678 C CA . PRO A 1 87 ? 13.362 11.626 -11.040 1.00 90.88 87 PRO A CA 1
ATOM 679 C C . PRO A 1 87 ? 12.110 11.964 -10.215 1.00 90.88 87 PRO A C 1
ATOM 681 O O . PRO A 1 87 ? 10.975 11.769 -10.642 1.00 90.88 87 PRO A O 1
ATOM 684 N N . TRP A 1 88 ? 12.328 12.458 -8.996 1.00 93.06 88 TRP A N 1
ATOM 685 C CA . TRP A 1 88 ? 11.265 12.777 -8.048 1.00 93.06 88 TRP A CA 1
ATOM 686 C C . TRP A 1 88 ? 10.423 13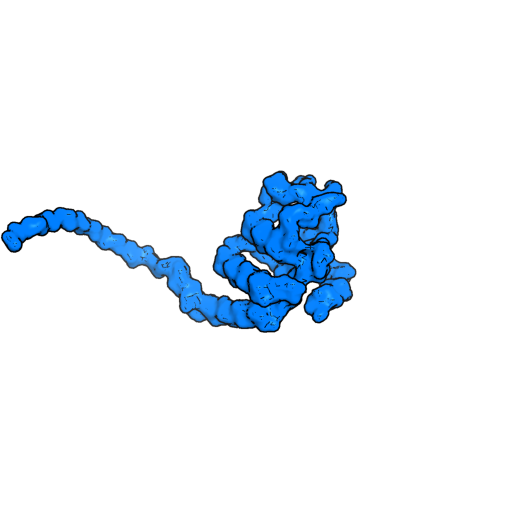.978 -8.470 1.00 93.06 88 TRP A C 1
ATOM 688 O O . TRP A 1 88 ? 10.947 15.018 -8.874 1.00 93.06 88 TRP A O 1
ATOM 698 N N . HIS A 1 89 ? 9.119 13.869 -8.234 1.00 92.00 89 HIS A N 1
ATOM 699 C CA . HIS A 1 89 ? 8.193 14.985 -8.260 1.00 92.00 89 HIS A CA 1
ATOM 700 C C . HIS A 1 89 ? 7.093 14.792 -7.193 1.00 92.00 89 HIS A C 1
ATOM 702 O O . HIS A 1 89 ? 6.662 13.665 -6.962 1.00 92.00 89 HIS A O 1
ATOM 708 N N . PRO A 1 90 ? 6.586 15.856 -6.539 1.00 89.44 90 PRO A N 1
ATOM 709 C CA . PRO A 1 90 ? 5.510 15.726 -5.544 1.00 89.44 90 PRO A CA 1
ATOM 710 C C . PRO A 1 90 ? 4.198 15.158 -6.112 1.00 89.44 90 PRO A C 1
ATOM 712 O O . PRO A 1 90 ? 3.399 14.568 -5.388 1.00 89.44 90 PRO A O 1
ATOM 715 N N . ASP A 1 91 ? 3.967 15.368 -7.407 1.00 89.06 91 ASP A N 1
ATOM 716 C CA . ASP A 1 91 ? 2.840 14.796 -8.144 1.00 89.06 91 ASP A CA 1
ATOM 717 C C . ASP A 1 91 ? 3.243 13.446 -8.765 1.00 89.06 91 ASP A C 1
ATOM 719 O O . ASP A 1 91 ? 4.084 13.429 -9.667 1.00 89.06 91 ASP A O 1
ATOM 723 N N . PRO A 1 92 ? 2.658 12.317 -8.333 1.00 86.44 92 PRO A N 1
ATOM 724 C CA . PRO A 1 92 ? 2.953 11.018 -8.923 1.00 86.44 92 PRO A CA 1
ATOM 725 C C . PRO A 1 92 ? 2.483 10.869 -10.372 1.00 86.44 92 PRO A C 1
ATOM 727 O O . PRO A 1 92 ? 3.000 10.007 -11.077 1.00 86.44 92 PRO A O 1
ATOM 730 N N . ALA A 1 93 ? 1.557 11.705 -10.852 1.00 84.69 93 ALA A N 1
ATOM 731 C CA . ALA A 1 93 ? 1.091 11.641 -12.236 1.00 84.69 93 ALA A CA 1
ATOM 732 C C . ALA A 1 93 ? 2.186 11.981 -13.263 1.00 84.69 93 ALA A C 1
ATOM 734 O O . ALA A 1 93 ? 2.044 11.624 -14.430 1.00 84.69 93 ALA A O 1
ATOM 735 N N . VAL A 1 94 ? 3.268 12.651 -12.846 1.00 87.62 94 VAL A N 1
ATOM 736 C CA . VAL A 1 94 ? 4.383 13.031 -13.735 1.00 87.62 94 VAL A CA 1
ATOM 737 C C . VAL A 1 94 ? 5.641 12.187 -13.533 1.00 87.62 94 VAL A C 1
ATOM 739 O O . VAL A 1 94 ? 6.630 12.396 -14.228 1.00 87.62 94 VAL A O 1
ATOM 742 N N . MET A 1 95 ? 5.630 11.264 -12.570 1.00 85.62 95 MET A N 1
ATOM 743 C CA . MET A 1 95 ? 6.800 10.464 -12.210 1.00 85.62 95 MET A CA 1
ATOM 744 C C . MET A 1 95 ? 6.924 9.172 -13.034 1.00 85.62 95 MET A C 1
ATOM 746 O O . MET A 1 95 ? 7.907 8.468 -12.872 1.00 85.62 95 MET A O 1
ATOM 750 N N . ASP A 1 96 ? 5.942 8.801 -13.868 1.00 82.94 96 ASP A N 1
ATOM 751 C CA . ASP A 1 96 ? 5.816 7.457 -14.487 1.00 82.94 96 ASP A CA 1
ATOM 752 C C . ASP A 1 96 ? 5.821 6.282 -13.474 1.00 82.94 96 ASP A C 1
ATOM 754 O O . ASP A 1 96 ? 5.768 5.104 -13.835 1.00 82.94 96 ASP A O 1
ATOM 758 N N . TRP A 1 97 ? 5.829 6.601 -12.180 1.00 86.31 97 TRP A N 1
ATOM 759 C CA . TRP A 1 97 ? 5.761 5.705 -11.040 1.00 86.31 97 TRP A CA 1
ATOM 760 C C . TRP A 1 97 ? 5.079 6.442 -9.877 1.00 86.31 97 TRP A C 1
ATOM 762 O O . TRP A 1 97 ? 5.336 7.628 -9.665 1.00 86.31 97 TRP A O 1
ATOM 772 N N . PRO A 1 98 ? 4.270 5.756 -9.060 1.00 89.19 98 PRO A N 1
ATOM 773 C CA . PRO A 1 98 ? 3.932 4.338 -9.141 1.00 89.19 98 PRO A CA 1
ATOM 774 C C . PRO A 1 98 ? 2.821 4.050 -10.165 1.00 89.19 98 PRO A C 1
ATOM 776 O O . PRO A 1 98 ? 2.283 4.952 -10.800 1.00 89.19 98 PRO A O 1
ATOM 779 N N . SER A 1 99 ? 2.487 2.769 -10.358 1.00 91.94 99 SER A N 1
ATOM 780 C CA . SER A 1 99 ? 1.447 2.353 -11.310 1.00 91.94 99 SER A CA 1
ATOM 781 C C . SER A 1 99 ? 0.067 2.932 -10.958 1.00 91.94 99 SER A C 1
ATOM 783 O O . SER A 1 99 ? -0.233 3.195 -9.793 1.00 91.94 99 SER A O 1
ATOM 785 N N . ASN A 1 100 ? -0.834 3.049 -11.940 1.00 92.38 100 ASN A N 1
ATOM 786 C CA . ASN A 1 100 ? -2.206 3.523 -11.694 1.00 92.38 100 ASN A CA 1
ATOM 787 C C . ASN A 1 100 ? -2.952 2.686 -10.641 1.00 92.38 100 ASN A C 1
ATOM 789 O O . ASN A 1 100 ? -3.730 3.227 -9.861 1.00 92.38 100 ASN A O 1
ATOM 793 N N . ASN A 1 101 ? -2.693 1.376 -10.586 1.00 95.06 101 ASN A N 1
ATOM 794 C CA . ASN A 1 101 ? -3.292 0.495 -9.582 1.00 95.06 101 ASN A CA 1
ATOM 795 C C . ASN A 1 101 ? -2.765 0.783 -8.173 1.00 95.06 101 ASN A C 1
ATOM 797 O O . ASN A 1 101 ? -3.540 0.774 -7.216 1.00 95.06 101 ASN A O 1
ATOM 801 N N . PHE A 1 102 ? -1.460 1.051 -8.046 1.00 95.00 102 PHE A N 1
ATOM 802 C CA . PHE A 1 102 ? -0.880 1.514 -6.789 1.00 95.00 102 PHE A CA 1
ATOM 803 C C . PHE A 1 102 ? -1.539 2.828 -6.379 1.00 95.00 102 PHE A C 1
ATOM 805 O O . PHE A 1 102 ? -1.972 2.955 -5.238 1.00 95.00 102 PHE A O 1
ATOM 812 N N . LEU A 1 103 ? -1.635 3.796 -7.298 1.00 93.50 103 LEU A N 1
ATOM 813 C CA . LEU A 1 103 ? -2.196 5.114 -7.005 1.00 93.50 103 LEU A CA 1
ATOM 814 C C . LEU A 1 103 ? -3.663 5.042 -6.595 1.00 93.50 103 LEU A C 1
ATOM 816 O O . LEU A 1 103 ? -4.025 5.655 -5.598 1.00 93.50 103 LEU A O 1
ATOM 820 N N . ASP A 1 104 ? -4.496 4.259 -7.283 1.00 94.50 104 ASP A N 1
ATOM 821 C CA . ASP A 1 104 ? -5.900 4.095 -6.892 1.00 94.50 104 ASP A CA 1
ATOM 822 C C . ASP A 1 104 ? -6.026 3.508 -5.477 1.00 94.50 104 ASP A C 1
ATOM 824 O O . ASP A 1 104 ? -6.779 4.037 -4.654 1.00 94.50 104 ASP A O 1
ATOM 828 N N . PHE A 1 105 ? -5.245 2.474 -5.147 1.00 96.44 105 PHE A N 1
ATOM 829 C CA . PHE A 1 105 ? -5.222 1.938 -3.786 1.00 96.44 105 PHE A CA 1
ATOM 830 C C . PHE A 1 105 ? -4.717 2.975 -2.776 1.00 96.44 105 PHE A C 1
ATOM 832 O O . PHE A 1 105 ? -5.358 3.203 -1.750 1.00 96.44 105 PHE A O 1
ATOM 839 N N . ALA A 1 106 ? -3.594 3.631 -3.069 1.00 95.44 106 ALA A N 1
ATOM 840 C CA . ALA A 1 106 ? -2.963 4.601 -2.189 1.00 95.44 106 ALA A CA 1
ATOM 841 C C . ALA A 1 106 ? -3.877 5.804 -1.932 1.00 95.44 106 ALA A C 1
ATOM 843 O O . ALA A 1 106 ? -4.033 6.202 -0.783 1.00 95.44 106 ALA A O 1
ATOM 844 N N . PHE A 1 107 ? -4.557 6.342 -2.948 1.00 94.88 107 PHE A N 1
ATOM 845 C CA . PHE A 1 107 ? -5.477 7.471 -2.788 1.00 94.88 107 PHE A CA 1
ATOM 846 C C . PHE A 1 107 ? -6.657 7.133 -1.885 1.00 94.88 107 PHE A C 1
ATOM 848 O O . PHE A 1 107 ? -7.059 7.952 -1.057 1.00 94.88 107 PHE A O 1
ATOM 855 N N . ARG A 1 108 ? -7.187 5.912 -1.984 1.00 95.69 108 ARG A N 1
ATOM 856 C CA . ARG A 1 108 ? -8.260 5.437 -1.101 1.00 95.69 108 ARG A CA 1
ATOM 857 C C . ARG A 1 108 ? -7.741 5.157 0.304 1.00 95.69 108 ARG A C 1
ATOM 859 O O . ARG A 1 108 ? -8.379 5.543 1.281 1.00 95.69 108 ARG A O 1
ATOM 866 N N . ALA A 1 109 ? -6.561 4.551 0.409 1.00 96.38 109 ALA A N 1
ATOM 867 C CA . ALA A 1 109 ? -5.901 4.290 1.678 1.00 96.38 109 ALA A CA 1
ATOM 868 C C . ALA A 1 109 ? -5.497 5.581 2.399 1.00 96.38 109 ALA A C 1
ATOM 870 O O . ALA A 1 109 ? -5.577 5.616 3.617 1.00 96.38 109 ALA A O 1
ATOM 871 N N . PHE A 1 110 ? -5.128 6.652 1.701 1.00 96.38 110 PHE A N 1
ATOM 872 C CA . PHE A 1 110 ? -4.772 7.947 2.293 1.00 96.38 110 PHE A CA 1
ATOM 873 C C . PHE A 1 110 ? -5.957 8.907 2.405 1.00 96.38 110 PHE A C 1
ATOM 875 O O . PHE A 1 110 ? -5.853 9.908 3.110 1.00 96.38 110 PHE A O 1
ATOM 882 N N . LYS A 1 111 ? -7.067 8.614 1.715 1.00 94.94 111 LYS A N 1
ATOM 883 C CA . LYS A 1 111 ? -8.195 9.534 1.491 1.00 94.94 111 LYS A CA 1
ATOM 884 C C . LYS A 1 111 ? -7.747 10.881 0.907 1.00 94.94 111 LYS A C 1
ATOM 886 O O . LYS A 1 111 ? -8.306 11.926 1.229 1.00 94.94 111 LYS A O 1
ATOM 891 N N . ALA A 1 112 ? -6.720 10.853 0.062 1.00 92.94 112 ALA A N 1
ATOM 892 C CA . ALA A 1 112 ? -6.116 12.034 -0.540 1.00 92.94 112 ALA A CA 1
ATOM 893 C C . ALA A 1 112 ? -5.472 11.677 -1.883 1.00 92.94 112 ALA A C 1
ATOM 895 O O . ALA A 1 112 ? -4.820 10.645 -1.997 1.00 92.94 112 ALA A O 1
ATOM 896 N N . GLN A 1 113 ? -5.618 12.551 -2.881 1.00 89.31 113 GLN A N 1
ATOM 897 C CA . GLN A 1 113 ? -4.974 12.393 -4.196 1.00 89.31 113 GLN A CA 1
ATOM 898 C C . GLN A 1 113 ? -3.549 12.960 -4.233 1.00 89.31 113 GLN A C 1
ATOM 900 O O . GLN A 1 113 ? -2.737 12.586 -5.067 1.00 89.31 113 GLN A O 1
ATOM 905 N N . GLN A 1 114 ? -3.232 13.862 -3.309 1.00 88.19 114 GLN A N 1
ATOM 906 C CA . GLN A 1 114 ? -1.964 14.583 -3.254 1.00 88.19 114 GLN A CA 1
ATOM 907 C C . GLN A 1 114 ? -1.119 14.051 -2.091 1.00 88.19 114 GLN A C 1
ATOM 909 O O . GLN A 1 114 ? -0.877 14.748 -1.108 1.00 88.19 114 GLN A O 1
ATOM 914 N N . ILE A 1 115 ? -0.734 12.772 -2.174 1.00 91.38 115 ILE A N 1
ATOM 915 C CA . ILE A 1 115 ? -0.081 12.036 -1.076 1.00 91.38 115 ILE A CA 1
ATOM 916 C C . ILE A 1 115 ? 1.279 12.639 -0.708 1.00 91.38 115 ILE A C 1
ATOM 918 O O . ILE A 1 115 ? 1.609 12.703 0.476 1.00 91.38 115 ILE A O 1
ATOM 922 N N . PHE A 1 116 ? 2.050 13.087 -1.702 1.00 91.56 116 PHE A N 1
ATOM 923 C CA . PHE A 1 116 ? 3.415 13.594 -1.520 1.00 91.56 116 PHE A CA 1
ATOM 924 C C . PHE A 1 116 ? 3.525 15.122 -1.620 1.00 91.56 116 PHE A C 1
ATOM 926 O O . PHE A 1 116 ? 4.629 15.661 -1.702 1.00 91.56 116 PHE A O 1
ATOM 933 N N . ASN A 1 117 ? 2.402 15.841 -1.595 1.00 87.00 117 ASN A N 1
ATOM 934 C CA . ASN A 1 117 ? 2.424 17.297 -1.668 1.00 87.00 117 ASN A CA 1
ATOM 935 C C . ASN A 1 117 ? 3.213 17.907 -0.494 1.00 87.00 117 ASN A C 1
ATOM 937 O O . ASN A 1 117 ? 3.100 17.459 0.646 1.00 87.00 117 ASN A O 1
ATOM 941 N N . GLY A 1 118 ? 4.012 18.934 -0.786 1.00 87.12 118 GLY A N 1
ATOM 942 C CA . GLY A 1 118 ? 4.909 19.584 0.176 1.00 87.12 118 GLY A CA 1
ATOM 943 C C . GLY A 1 118 ? 6.306 18.961 0.287 1.00 87.12 118 GLY A C 1
ATOM 944 O O . GLY A 1 118 ? 7.164 19.541 0.949 1.00 87.12 118 GLY A O 1
ATOM 945 N N . HIS A 1 119 ? 6.573 17.837 -0.384 1.00 90.06 119 HIS A N 1
ATOM 946 C CA . HIS A 1 119 ? 7.882 17.179 -0.357 1.00 90.06 119 HIS A CA 1
ATOM 947 C C . HIS A 1 119 ? 8.718 17.514 -1.593 1.00 90.06 119 HIS A C 1
ATOM 949 O O . HIS A 1 119 ? 8.535 16.933 -2.660 1.00 90.06 119 HIS A O 1
ATOM 955 N N . ALA A 1 120 ? 9.678 18.431 -1.445 1.00 89.38 120 ALA A N 1
ATOM 956 C CA . ALA A 1 120 ? 10.619 18.780 -2.517 1.00 89.38 120 ALA A CA 1
ATOM 957 C C . ALA A 1 120 ? 11.573 17.625 -2.890 1.00 89.38 120 ALA A C 1
ATOM 959 O O . ALA A 1 120 ? 12.111 17.595 -3.993 1.00 89.38 120 ALA A O 1
ATOM 960 N N . THR A 1 121 ? 11.774 16.674 -1.979 1.00 92.31 121 THR A N 1
ATOM 961 C CA . THR A 1 121 ? 12.572 15.454 -2.162 1.00 92.31 121 THR A CA 1
ATOM 962 C C . THR A 1 121 ? 11.766 14.240 -1.696 1.00 92.31 121 THR A C 1
ATOM 964 O O . THR A 1 121 ? 10.835 14.418 -0.908 1.00 92.31 121 THR A O 1
ATOM 967 N N . PRO A 1 122 ? 12.093 13.008 -2.134 1.00 92.25 122 PRO A N 1
ATOM 968 C CA . PRO A 1 122 ? 11.351 11.826 -1.713 1.00 92.25 122 PRO A CA 1
ATOM 969 C C . PRO A 1 122 ? 11.352 11.675 -0.187 1.00 92.25 122 PRO A C 1
ATOM 971 O O . PRO A 1 122 ? 12.431 11.531 0.407 1.00 92.25 122 PRO A O 1
ATOM 974 N N . PRO A 1 123 ? 10.180 11.669 0.475 1.00 93.19 123 PRO A N 1
ATOM 975 C CA . PRO A 1 123 ? 10.126 11.411 1.899 1.00 93.19 123 PRO A CA 1
ATOM 976 C C . PRO A 1 123 ? 10.517 9.960 2.168 1.00 93.19 123 PRO A C 1
ATOM 978 O O . PRO A 1 123 ? 10.178 9.048 1.417 1.00 93.19 123 PRO A O 1
ATOM 981 N N . ARG A 1 124 ? 11.199 9.724 3.289 1.00 93.44 124 ARG A N 1
ATOM 982 C CA . ARG A 1 124 ? 11.482 8.360 3.757 1.00 93.44 124 ARG A CA 1
ATOM 983 C C . ARG A 1 124 ? 10.181 7.606 4.044 1.00 93.44 124 ARG A C 1
ATOM 985 O O . ARG A 1 124 ? 9.983 6.506 3.534 1.00 93.44 124 ARG A O 1
ATOM 992 N N . THR A 1 125 ? 9.305 8.234 4.827 1.00 94.94 125 THR A N 1
ATOM 993 C CA . THR A 1 125 ? 7.968 7.745 5.170 1.00 94.94 125 THR A CA 1
ATOM 994 C C . THR A 1 125 ? 6.978 8.896 5.046 1.00 94.94 125 THR A C 1
ATOM 996 O O . THR A 1 125 ? 7.243 9.989 5.543 1.00 94.94 125 THR A O 1
ATOM 999 N N . GLN A 1 126 ? 5.837 8.641 4.417 1.00 95.00 126 GLN A N 1
ATOM 1000 C CA . GLN A 1 126 ? 4.713 9.562 4.320 1.00 95.00 126 GLN A CA 1
ATOM 1001 C C . GLN A 1 126 ? 3.484 8.915 4.950 1.00 95.00 126 GLN A C 1
ATOM 1003 O O . GLN A 1 126 ? 3.102 7.813 4.564 1.00 95.00 126 GLN A O 1
ATOM 1008 N N . THR A 1 127 ? 2.856 9.607 5.897 1.00 96.00 127 THR A N 1
ATOM 1009 C CA . THR A 1 127 ? 1.688 9.112 6.640 1.00 96.00 127 THR A CA 1
ATOM 1010 C C . THR A 1 127 ? 0.450 9.927 6.280 1.00 96.00 127 THR A C 1
ATOM 1012 O O . THR A 1 127 ? 0.537 11.130 6.039 1.00 96.00 127 THR A O 1
ATOM 1015 N N . SER A 1 128 ? -0.713 9.282 6.230 1.00 96.00 128 SER A N 1
ATOM 1016 C CA . SER A 1 128 ? -1.994 9.937 5.984 1.00 96.00 128 SER A CA 1
ATOM 1017 C C . SER A 1 128 ? -2.366 10.891 7.120 1.00 96.00 128 SER A C 1
ATOM 1019 O O . SER A 1 128 ? -1.951 10.726 8.270 1.00 96.00 128 SER A O 1
ATOM 1021 N N . SER A 1 129 ? -3.204 11.883 6.816 1.00 94.31 129 SER A N 1
ATOM 1022 C CA . SER A 1 129 ? -3.691 12.849 7.809 1.00 94.31 129 SER A CA 1
ATOM 1023 C C . SER A 1 129 ? -4.460 12.181 8.953 1.00 94.31 129 SER A C 1
ATOM 1025 O O . SER A 1 129 ? -4.347 12.613 10.096 1.00 94.31 129 SER A O 1
ATOM 1027 N N . ASP A 1 130 ? -5.186 11.095 8.664 1.00 95.12 130 ASP A N 1
ATOM 1028 C CA . ASP A 1 130 ? -5.904 10.296 9.661 1.00 95.12 130 ASP A CA 1
ATOM 1029 C C . ASP A 1 130 ? -5.021 9.270 10.398 1.00 95.12 130 ASP A C 1
ATOM 1031 O O . ASP A 1 130 ? -5.531 8.538 11.240 1.00 95.12 130 ASP A O 1
ATOM 1035 N N . GLN A 1 131 ? -3.710 9.218 10.121 1.00 95.38 131 GLN A N 1
ATOM 1036 C CA . GLN A 1 131 ? -2.752 8.286 10.742 1.00 95.38 131 GLN A CA 1
ATOM 1037 C C . GLN A 1 131 ? -3.131 6.801 10.563 1.00 95.38 131 GLN A C 1
ATOM 1039 O O . GLN A 1 131 ? -2.776 5.949 11.381 1.00 95.38 131 GLN A O 1
ATOM 1044 N N . GLN A 1 132 ? -3.870 6.490 9.494 1.00 96.81 132 GLN A N 1
ATOM 1045 C CA . GLN A 1 132 ? -4.363 5.148 9.173 1.00 96.81 132 GLN A CA 1
ATOM 1046 C C . GLN A 1 132 ? -3.644 4.496 7.988 1.00 96.81 132 GLN A C 1
ATOM 1048 O O . GLN A 1 132 ? -3.775 3.290 7.778 1.00 96.81 132 GLN A O 1
ATOM 1053 N N . ALA A 1 133 ? -2.876 5.257 7.211 1.00 97.62 133 ALA A N 1
ATOM 1054 C CA . ALA A 1 133 ? -2.052 4.724 6.138 1.00 97.62 133 ALA A CA 1
ATOM 1055 C C . ALA A 1 133 ? -0.659 5.353 6.134 1.00 97.62 133 ALA A C 1
ATOM 1057 O O . ALA A 1 133 ? -0.507 6.526 6.461 1.00 97.62 133 ALA A O 1
ATOM 1058 N N . ALA A 1 134 ? 0.349 4.584 5.742 1.00 97.50 134 ALA A N 1
ATOM 1059 C CA . ALA A 1 134 ? 1.703 5.068 5.541 1.00 97.50 134 ALA A CA 1
ATOM 1060 C C . ALA A 1 134 ? 2.356 4.405 4.322 1.00 97.50 134 ALA A C 1
ATOM 1062 O O . ALA A 1 134 ? 2.084 3.246 4.011 1.00 97.50 134 ALA A O 1
ATOM 1063 N N . ILE A 1 135 ? 3.229 5.145 3.642 1.00 96.50 135 ILE A N 1
ATOM 1064 C CA . ILE A 1 135 ? 4.088 4.662 2.559 1.00 96.50 135 ILE A CA 1
ATOM 1065 C C . ILE A 1 135 ? 5.533 4.927 2.961 1.00 96.50 135 ILE A C 1
ATOM 1067 O O . ILE A 1 135 ? 5.879 6.053 3.307 1.00 96.50 135 ILE A O 1
ATOM 1071 N N . HIS A 1 136 ? 6.368 3.900 2.898 1.00 96.62 136 HIS A N 1
ATOM 1072 C CA . HIS A 1 136 ? 7.800 3.958 3.138 1.00 96.62 136 HIS A CA 1
ATOM 1073 C C . HIS A 1 136 ? 8.537 3.663 1.831 1.00 96.62 136 HIS A C 1
ATOM 1075 O O . HIS A 1 136 ? 8.281 2.630 1.216 1.00 96.62 136 HIS A O 1
ATOM 1081 N N . LEU A 1 137 ? 9.423 4.570 1.409 1.00 95.06 137 LEU A N 1
ATOM 1082 C CA . LEU A 1 137 ? 10.031 4.577 0.068 1.00 95.06 137 LEU A CA 1
ATOM 1083 C C . LEU A 1 137 ? 11.471 4.044 0.021 1.00 95.06 137 LEU A C 1
ATOM 1085 O O . LEU A 1 137 ? 12.074 3.979 -1.047 1.00 95.06 137 LEU A O 1
ATOM 1089 N N . LYS A 1 138 ? 12.056 3.666 1.160 1.00 95.06 138 LYS A N 1
ATOM 1090 C CA . LYS A 1 138 ? 13.421 3.112 1.235 1.00 95.06 138 LYS A CA 1
ATOM 1091 C C . LYS A 1 138 ? 13.452 1.579 1.268 1.00 95.06 138 LYS A C 1
ATOM 1093 O O . LYS A 1 138 ? 14.510 0.981 1.461 1.00 95.06 138 LYS A O 1
ATOM 1098 N N . GLY A 1 139 ? 12.318 0.935 0.996 1.00 93.88 139 GLY A N 1
ATOM 1099 C CA . GLY A 1 139 ? 12.170 -0.515 0.989 1.00 93.88 139 GLY A CA 1
ATOM 1100 C C . GLY A 1 139 ? 12.005 -1.123 2.383 1.00 93.88 139 GLY A C 1
ATOM 1101 O O . GLY A 1 139 ? 12.256 -0.502 3.414 1.00 93.88 139 GLY A O 1
ATOM 1102 N N . PHE A 1 140 ? 11.577 -2.385 2.426 1.00 95.50 140 PHE A N 1
ATOM 1103 C CA . PHE A 1 140 ? 11.291 -3.066 3.692 1.00 95.50 140 PHE A CA 1
ATOM 1104 C C . PHE A 1 140 ? 12.535 -3.324 4.553 1.00 95.50 140 PHE A C 1
ATOM 1106 O O . PHE A 1 140 ? 12.432 -3.319 5.774 1.00 95.50 140 PHE A O 1
ATOM 1113 N N . GLY A 1 141 ? 13.710 -3.517 3.944 1.00 94.44 141 GLY A N 1
ATOM 1114 C CA . GLY A 1 141 ? 14.953 -3.708 4.699 1.00 94.44 141 GLY A CA 1
ATOM 1115 C C . GLY A 1 141 ? 15.298 -2.505 5.584 1.00 94.44 141 GLY A C 1
ATOM 1116 O O . GLY A 1 141 ? 15.667 -2.682 6.743 1.00 94.44 141 GLY A O 1
ATOM 1117 N N . ASP A 1 142 ? 15.112 -1.286 5.072 1.00 95.06 142 ASP A N 1
ATOM 1118 C CA . ASP A 1 142 ? 15.305 -0.054 5.846 1.00 95.06 142 ASP A CA 1
ATOM 1119 C C . ASP A 1 142 ? 14.230 0.094 6.936 1.00 95.06 142 ASP A C 1
ATOM 1121 O O . ASP A 1 142 ? 14.548 0.320 8.107 1.00 95.06 142 ASP A O 1
ATOM 1125 N N . LEU A 1 143 ? 12.963 -0.151 6.583 1.00 93.75 143 LEU A N 1
ATOM 1126 C CA . LEU A 1 143 ? 11.837 -0.127 7.520 1.00 93.75 143 LEU A CA 1
ATOM 1127 C C . LEU A 1 143 ? 12.033 -1.091 8.706 1.00 93.75 143 LEU A C 1
ATOM 1129 O O . LEU A 1 143 ? 11.788 -0.724 9.854 1.00 93.75 143 LEU A O 1
ATOM 1133 N N . ALA A 1 144 ? 12.497 -2.312 8.435 1.00 92.62 144 ALA A N 1
ATOM 1134 C CA . ALA A 1 144 ? 12.688 -3.373 9.423 1.00 92.62 144 ALA A CA 1
ATOM 1135 C C . ALA A 1 144 ? 13.975 -3.235 10.259 1.00 92.62 144 ALA A C 1
ATOM 1137 O O . ALA A 1 144 ? 14.167 -3.979 11.226 1.00 92.62 144 ALA A O 1
ATOM 1138 N N . THR A 1 145 ? 14.870 -2.313 9.907 1.00 92.75 145 THR A N 1
ATOM 1139 C CA . THR A 1 145 ? 16.110 -2.070 10.663 1.00 92.75 145 THR A CA 1
ATOM 1140 C C . THR A 1 145 ? 16.036 -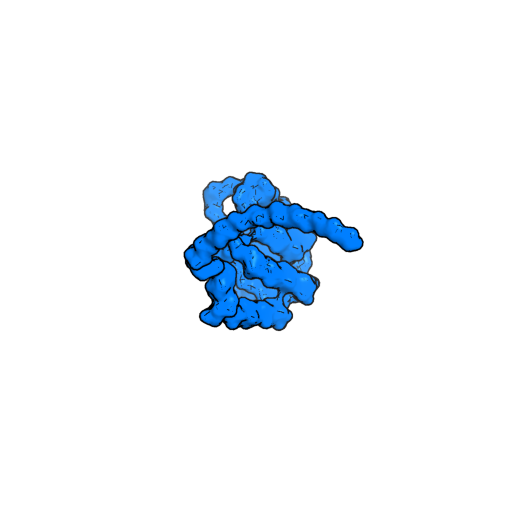0.784 11.467 1.00 92.75 145 THR A C 1
ATOM 1142 O O . THR A 1 145 ? 16.387 -0.777 12.644 1.00 92.75 145 THR A O 1
ATOM 1145 N N . THR A 1 146 ? 15.525 0.284 10.866 1.00 90.44 146 THR A N 1
ATOM 1146 C CA . THR A 1 146 ? 15.575 1.621 11.461 1.00 90.44 146 THR A CA 1
ATOM 1147 C C . THR A 1 146 ? 14.257 2.012 12.129 1.00 90.44 146 THR A C 1
ATOM 1149 O O . THR A 1 146 ? 14.260 2.701 13.144 1.00 90.44 146 THR A O 1
ATOM 1152 N N . ASP A 1 147 ? 13.126 1.533 11.604 1.00 89.31 147 ASP A N 1
ATOM 1153 C CA . ASP A 1 147 ? 11.789 2.023 11.962 1.00 89.31 147 ASP A CA 1
ATOM 1154 C C . ASP A 1 147 ? 10.889 0.921 12.562 1.00 89.31 147 ASP A C 1
ATOM 1156 O O . ASP A 1 147 ? 9.675 1.077 12.680 1.00 89.31 147 ASP A O 1
ATOM 1160 N N . THR A 1 148 ? 11.468 -0.195 13.015 1.00 90.88 148 THR A N 1
ATOM 1161 C CA . THR A 1 148 ? 10.720 -1.363 13.523 1.00 90.88 148 THR A CA 1
ATOM 1162 C C . THR A 1 148 ? 9.829 -1.050 14.717 1.00 90.88 148 THR A C 1
ATOM 1164 O O . THR A 1 148 ? 8.731 -1.595 14.826 1.00 90.88 148 THR A O 1
ATOM 1167 N N . HIS A 1 149 ? 10.277 -0.181 15.626 1.00 92.06 149 HIS A N 1
ATOM 1168 C CA . HIS A 1 149 ? 9.454 0.230 16.762 1.00 92.06 149 HIS A CA 1
ATOM 1169 C C . HIS A 1 149 ? 8.236 1.038 16.299 1.00 92.06 149 HIS A C 1
ATOM 1171 O O . HIS A 1 149 ? 7.119 0.794 16.754 1.00 92.06 149 HIS A O 1
ATOM 1177 N N . TRP A 1 150 ? 8.442 1.966 15.360 1.00 94.12 150 TRP A N 1
ATOM 1178 C CA . TRP A 1 150 ? 7.357 2.734 14.759 1.00 94.12 150 TRP A CA 1
ATOM 1179 C C . TRP A 1 150 ? 6.389 1.823 14.003 1.00 94.12 150 TRP A C 1
ATOM 1181 O O . TRP A 1 150 ? 5.192 1.905 14.245 1.00 94.12 150 TRP A O 1
ATOM 1191 N N . LEU A 1 151 ? 6.892 0.904 13.171 1.00 93.81 151 LEU A N 1
ATOM 1192 C CA . LEU A 1 151 ? 6.067 -0.036 12.411 1.00 93.81 151 LEU A CA 1
ATOM 1193 C C . LEU A 1 151 ? 5.171 -0.871 13.331 1.00 93.81 151 LEU A C 1
ATOM 1195 O O . LEU A 1 151 ? 3.976 -1.008 13.073 1.00 93.81 151 LEU A O 1
ATOM 1199 N N . LYS A 1 152 ? 5.743 -1.408 14.416 1.00 92.38 152 LYS A N 1
ATOM 1200 C CA . LYS A 1 152 ? 4.987 -2.169 15.417 1.00 92.38 152 LYS A CA 1
ATOM 1201 C C . LYS A 1 152 ? 3.906 -1.309 16.057 1.00 92.38 152 LYS A C 1
ATOM 1203 O O . LYS A 1 152 ? 2.760 -1.726 16.051 1.00 92.38 152 LYS A O 1
ATOM 1208 N N . SER A 1 153 ? 4.268 -0.116 16.532 1.00 92.38 153 SER A N 1
ATOM 1209 C CA . SER A 1 153 ? 3.339 0.832 17.159 1.00 92.38 153 SER A CA 1
ATOM 1210 C C . SER A 1 153 ? 2.207 1.251 16.217 1.00 92.38 153 SER A C 1
ATOM 1212 O O . SER A 1 153 ? 1.050 1.305 16.614 1.00 92.38 153 SER A O 1
ATOM 1214 N N . PHE A 1 154 ? 2.522 1.499 14.944 1.00 93.31 154 PHE A N 1
ATOM 1215 C CA . PHE A 1 154 ? 1.549 1.916 13.939 1.00 93.31 154 PHE A CA 1
ATOM 1216 C C . PHE A 1 154 ? 0.522 0.820 13.636 1.00 93.31 154 PHE A C 1
ATOM 1218 O O . PHE A 1 154 ? -0.653 1.116 13.416 1.00 93.31 154 PHE A O 1
ATOM 1225 N N . LEU A 1 155 ? 0.967 -0.440 13.606 1.00 91.88 155 LEU A N 1
ATOM 1226 C CA . LEU A 1 155 ? 0.126 -1.596 13.309 1.00 91.88 155 LEU A CA 1
ATOM 1227 C C . LEU A 1 155 ? -0.530 -2.220 14.551 1.00 91.88 155 LEU A C 1
ATOM 1229 O O . LEU A 1 155 ? -1.324 -3.133 14.372 1.00 91.88 155 LEU A O 1
ATOM 1233 N N . THR A 1 156 ? -0.256 -1.780 15.781 1.00 86.56 156 THR A N 1
ATOM 1234 C CA . THR A 1 156 ? -0.970 -2.229 17.000 1.00 86.56 156 THR A CA 1
ATOM 1235 C C . THR A 1 156 ? -2.141 -1.329 17.338 1.00 86.56 156 THR A C 1
ATOM 1237 O O . THR A 1 156 ? -3.258 -1.886 17.455 1.00 86.56 156 THR A O 1
#

Secondary structure (DSSP, 8-state):
-----------------S--TTHHHHSTTHHHHHHHHHHHHHH-SEEEEES-TT--HHHHHHHHHHHHHHGGG-EEEEE-B--TTS---SSGGGSS-S-HHHHHHHHHHHT-S-TTTT-SS--SEEE-TTSSEEEESBHHHHHHHHSHHHHHHHH-

pLDDT: mean 84.86, std 18.03, range [34.91, 98.06]

Radius of gyration: 22.18 Å; chains: 1; bounding box: 65×46×61 Å